Protein AF-A0A7C7DHM6-F1 (afdb_monomer)

Mean predicted aligned error: 10.22 Å

Solvent-accessible surface area (backbone atoms only — not comparable to full-atom values): 8250 Å² total; per-residue (Å²): 136,91,80,83,77,77,72,73,54,73,65,54,57,52,50,58,54,46,67,74,40,82,74,36,66,41,33,22,61,33,54,35,46,46,95,60,33,21,34,26,31,31,73,86,73,40,59,14,63,23,62,44,55,82,90,54,86,64,83,44,70,69,57,52,55,56,53,58,72,43,48,72,32,44,34,50,65,46,29,53,26,56,78,50,87,49,56,68,49,19,18,42,4,46,1,30,48,42,19,73,41,51,85,63,71,38,70,71,53,31,47,77,72,77,42,81,90,72,85,75,90,66,80,84,78,52,82,85,74,55,55,79,88,69,58,54,53,76,57,80,132

Structure (mmCIF, N/CA/C/O backbone):
data_AF-A0A7C7DHM6-F1
#
_entry.id   AF-A0A7C7DHM6-F1
#
loop_
_atom_site.group_PDB
_atom_site.id
_atom_site.type_symbol
_atom_site.label_atom_id
_atom_site.label_alt_id
_atom_site.label_comp_id
_atom_site.label_asym_id
_atom_site.label_entity_id
_atom_site.label_seq_id
_atom_site.pdbx_PDB_ins_code
_atom_site.Cartn_x
_atom_site.Cartn_y
_atom_site.Cartn_z
_atom_site.occupancy
_atom_site.B_iso_or_equiv
_atom_site.auth_seq_id
_atom_site.auth_comp_id
_atom_site.auth_asym_id
_atom_site.auth_atom_id
_atom_site.pdbx_PDB_model_num
ATOM 1 N N . MET A 1 1 ? -11.397 -39.722 -4.119 1.00 35.91 1 MET A N 1
ATOM 2 C CA . MET A 1 1 ? -10.031 -39.495 -3.600 1.00 35.91 1 MET A CA 1
ATOM 3 C C . MET A 1 1 ? -9.303 -38.550 -4.541 1.00 35.91 1 MET A C 1
ATOM 5 O O . MET A 1 1 ? -9.222 -38.858 -5.718 1.00 35.91 1 MET A O 1
ATOM 9 N N . GLY A 1 2 ? -8.795 -37.435 -4.007 1.00 40.41 2 GLY A N 1
ATOM 10 C CA . GLY A 1 2 ? -7.653 -36.706 -4.566 1.00 40.41 2 GLY A CA 1
ATOM 11 C C . GLY A 1 2 ? -7.931 -35.666 -5.652 1.00 40.41 2 GLY A C 1
ATOM 12 O O . GLY A 1 2 ? -7.873 -35.984 -6.832 1.00 40.41 2 GLY A O 1
ATOM 13 N N . LYS A 1 3 ? -8.100 -34.407 -5.234 1.00 36.34 3 LYS A N 1
ATOM 14 C CA . LYS A 1 3 ? -7.268 -33.262 -5.656 1.00 36.34 3 LYS A CA 1
ATOM 15 C C . LYS A 1 3 ? -7.565 -32.111 -4.694 1.00 36.34 3 LYS A C 1
ATOM 17 O O . LYS A 1 3 ? -8.655 -31.551 -4.707 1.00 36.34 3 LYS A O 1
ATOM 22 N N . GLY A 1 4 ? -6.630 -31.862 -3.778 1.00 38.88 4 GLY A N 1
ATOM 23 C CA . GLY A 1 4 ? -6.720 -30.768 -2.820 1.00 38.88 4 GLY A CA 1
ATOM 24 C C . GLY A 1 4 ? -6.819 -29.450 -3.574 1.00 38.88 4 GLY A C 1
ATOM 25 O O . GLY A 1 4 ? -5.886 -29.077 -4.280 1.00 38.88 4 GLY A O 1
ATOM 26 N N . CYS A 1 5 ? -7.966 -28.787 -3.445 1.00 38.31 5 CYS A N 1
ATOM 27 C CA . CYS A 1 5 ? -8.112 -27.386 -3.793 1.00 38.31 5 CYS A CA 1
ATOM 28 C C . CYS A 1 5 ? -7.142 -26.643 -2.872 1.00 38.31 5 CYS A C 1
ATOM 30 O O . CYS A 1 5 ? -7.336 -26.632 -1.653 1.00 38.31 5 CYS A O 1
ATOM 32 N N . ILE A 1 6 ? -6.031 -26.159 -3.421 1.00 43.19 6 ILE A N 1
ATOM 33 C CA . ILE A 1 6 ? -5.102 -25.316 -2.680 1.00 43.19 6 ILE A CA 1
ATOM 34 C C . ILE A 1 6 ? -5.920 -24.079 -2.318 1.00 43.19 6 ILE A C 1
ATOM 36 O O . ILE A 1 6 ? -6.277 -23.295 -3.191 1.00 43.19 6 ILE A O 1
ATOM 40 N N . LYS A 1 7 ? -6.319 -24.011 -1.042 1.00 43.72 7 LYS A N 1
ATOM 41 C CA . LYS A 1 7 ? -6.900 -22.841 -0.385 1.00 43.72 7 LYS A CA 1
ATOM 42 C C . LYS A 1 7 ? -6.214 -21.586 -0.922 1.00 43.72 7 LYS A C 1
ATOM 44 O O . LYS A 1 7 ? -4.982 -21.565 -0.956 1.00 43.72 7 LYS A O 1
ATOM 49 N N . GLY A 1 8 ? -7.025 -20.611 -1.337 1.00 54.53 8 GLY A N 1
ATOM 50 C CA . GLY A 1 8 ? -6.570 -19.307 -1.808 1.00 54.53 8 GLY A CA 1
ATOM 51 C C . GLY A 1 8 ? -5.485 -18.758 -0.894 1.00 54.53 8 GLY A C 1
ATOM 52 O O . GLY A 1 8 ? -5.507 -18.966 0.323 1.00 54.53 8 GLY A O 1
ATOM 53 N N . MET A 1 9 ? -4.475 -18.145 -1.496 1.00 72.19 9 MET A N 1
ATOM 54 C CA . MET A 1 9 ? -3.403 -17.528 -0.732 1.00 72.19 9 MET A CA 1
ATOM 55 C C . MET A 1 9 ? -4.024 -16.448 0.160 1.00 72.19 9 MET A C 1
ATOM 57 O O . MET A 1 9 ? -4.984 -15.802 -0.236 1.00 72.19 9 MET A O 1
ATOM 61 N N . ILE A 1 10 ? -3.479 -16.221 1.359 1.00 82.06 10 ILE A N 1
ATOM 62 C CA . ILE A 1 10 ? -3.990 -15.215 2.319 1.00 82.06 10 ILE A CA 1
ATOM 63 C C . ILE A 1 10 ? -4.232 -13.846 1.651 1.00 82.06 10 ILE A C 1
ATOM 65 O O . ILE A 1 10 ? -5.151 -13.125 2.019 1.00 82.06 10 ILE A O 1
ATOM 69 N N . LEU A 1 11 ? -3.437 -13.502 0.634 1.00 80.94 11 LEU A N 1
ATOM 70 C CA . LEU A 1 11 ? -3.601 -12.279 -0.150 1.00 80.94 11 LEU A CA 1
ATOM 71 C C . LEU A 1 11 ? -4.895 -12.242 -0.980 1.00 80.94 11 LEU A C 1
AT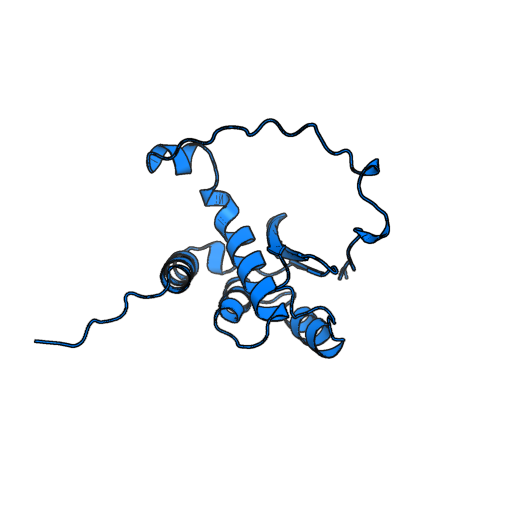OM 73 O O . LEU A 1 11 ? -5.476 -11.169 -1.097 1.00 80.94 11 LEU A O 1
ATOM 77 N N . ASP A 1 12 ? -5.368 -13.379 -1.498 1.00 85.69 12 ASP A N 1
ATOM 78 C CA . ASP A 1 12 ? -6.653 -13.483 -2.202 1.00 85.69 12 ASP A CA 1
ATOM 79 C C . ASP A 1 12 ? -7.803 -13.138 -1.248 1.00 85.69 12 ASP A C 1
ATOM 81 O O . ASP A 1 12 ? -8.660 -12.320 -1.570 1.00 85.69 12 ASP A O 1
ATOM 85 N N . GLU A 1 13 ? -7.785 -13.709 -0.038 1.00 84.94 13 GLU A N 1
ATOM 86 C CA . GLU A 1 13 ? -8.808 -13.465 0.988 1.00 84.94 13 GLU A CA 1
ATOM 87 C C . GLU A 1 13 ? -8.813 -11.999 1.445 1.00 84.94 13 GLU A C 1
ATOM 89 O O . GLU A 1 13 ? -9.873 -11.391 1.599 1.00 84.94 13 GLU A O 1
ATOM 94 N N . VAL A 1 14 ? -7.626 -11.410 1.620 1.00 85.88 14 VAL A N 1
ATOM 95 C CA . VAL A 1 14 ? -7.465 -9.999 1.994 1.00 85.88 14 VAL A CA 1
ATOM 96 C C . VAL A 1 14 ? -7.971 -9.074 0.886 1.00 85.88 14 VAL A C 1
ATOM 98 O O . VAL A 1 14 ? -8.731 -8.145 1.158 1.00 85.88 14 VAL A O 1
ATOM 101 N N . TYR A 1 15 ? -7.586 -9.331 -0.363 1.00 87.56 15 TYR A N 1
ATOM 102 C CA . TYR A 1 15 ? -8.028 -8.539 -1.508 1.00 87.56 15 TYR A CA 1
ATOM 103 C C . TYR A 1 15 ? -9.550 -8.616 -1.691 1.00 87.56 15 TYR A C 1
ATOM 105 O O . TYR A 1 15 ? -10.219 -7.596 -1.877 1.00 87.56 15 TYR A O 1
ATOM 113 N N . ASP A 1 16 ? -10.109 -9.820 -1.569 1.00 87.88 16 ASP A N 1
ATOM 114 C CA . ASP A 1 16 ? -11.544 -10.065 -1.666 1.00 87.88 16 ASP A CA 1
ATOM 115 C C . ASP A 1 16 ? -12.339 -9.403 -0.547 1.00 87.88 16 ASP A C 1
ATOM 117 O O . ASP A 1 16 ? -13.427 -8.881 -0.791 1.00 87.88 16 ASP A O 1
ATOM 121 N N . PHE A 1 17 ? -11.798 -9.371 0.668 1.00 86.38 17 PHE A N 1
ATOM 122 C CA . PHE A 1 17 ? -12.398 -8.617 1.755 1.00 86.38 17 PHE A CA 1
ATOM 123 C C . PHE A 1 17 ? -12.458 -7.125 1.403 1.00 86.38 17 PHE A C 1
ATOM 125 O O . PHE A 1 17 ? -13.546 -6.544 1.375 1.00 86.38 17 PHE A O 1
ATOM 132 N N . PHE A 1 18 ? -11.323 -6.518 1.042 1.00 87.56 18 PHE A N 1
ATOM 133 C CA . PHE A 1 18 ? -11.258 -5.080 0.783 1.00 87.56 18 PHE A CA 1
ATOM 134 C C . PHE A 1 18 ? -12.072 -4.632 -0.429 1.00 87.56 18 PHE A C 1
ATOM 136 O O . PHE A 1 18 ? -12.719 -3.591 -0.338 1.00 87.56 18 PHE A O 1
ATOM 143 N N . ARG A 1 19 ? -12.166 -5.420 -1.512 1.00 87.31 19 ARG A N 1
ATOM 144 C CA . ARG A 1 19 ? -12.977 -5.025 -2.687 1.00 87.31 19 ARG A CA 1
ATOM 145 C C . ARG A 1 19 ? -14.469 -4.880 -2.390 1.00 87.31 19 ARG A C 1
ATOM 147 O O . ARG A 1 19 ? -15.185 -4.266 -3.176 1.00 87.31 19 ARG A O 1
ATOM 154 N N . THR A 1 20 ? -14.957 -5.485 -1.306 1.00 86.56 20 THR A N 1
ATOM 155 C CA . THR A 1 20 ? -16.374 -5.404 -0.914 1.00 86.56 20 THR A CA 1
ATOM 156 C C . THR A 1 20 ? -16.686 -4.195 -0.035 1.00 86.56 20 THR A C 1
ATOM 158 O O . THR A 1 20 ? -17.859 -3.883 0.180 1.00 86.56 20 THR A O 1
ATOM 161 N N . LEU A 1 21 ? -15.660 -3.502 0.463 1.00 84.12 21 LEU A N 1
ATOM 162 C CA . LEU A 1 21 ? -15.808 -2.384 1.385 1.00 84.12 21 LEU A CA 1
ATOM 163 C C . LEU A 1 21 ? -16.034 -1.063 0.629 1.00 84.12 21 LEU A C 1
ATOM 165 O O . LEU A 1 21 ? -15.525 -0.896 -0.479 1.00 84.12 21 LEU A O 1
ATOM 169 N N . PRO A 1 22 ? -16.768 -0.089 1.203 1.00 78.50 22 PRO A N 1
ATOM 170 C CA . PRO A 1 22 ? -16.959 1.229 0.584 1.00 78.50 22 PRO A CA 1
ATOM 171 C C . PRO A 1 22 ? -15.638 1.941 0.254 1.00 78.50 22 PRO A C 1
ATOM 173 O O . PRO A 1 22 ? -15.518 2.572 -0.797 1.00 78.50 22 PRO A O 1
ATOM 176 N N . ASP A 1 23 ? -14.640 1.761 1.120 1.00 77.56 23 ASP A N 1
ATOM 177 C CA . ASP A 1 23 ? -13.284 2.312 1.023 1.00 77.56 23 ASP A CA 1
ATOM 178 C C . ASP A 1 23 ? -12.505 1.805 -0.195 1.00 77.56 23 ASP A C 1
ATOM 180 O O . ASP A 1 23 ? -11.528 2.428 -0.605 1.00 77.56 23 ASP A O 1
ATOM 184 N N . ALA A 1 24 ? -12.973 0.728 -0.836 1.00 76.31 24 ALA A N 1
ATOM 185 C CA . ALA A 1 24 ? -12.436 0.246 -2.102 1.00 76.31 24 ALA A CA 1
ATOM 186 C C . ALA A 1 24 ? -12.454 1.310 -3.203 1.00 76.31 24 ALA A C 1
ATOM 188 O O . ALA A 1 24 ? -11.818 1.116 -4.230 1.00 76.31 24 ALA A O 1
ATOM 189 N N . ARG A 1 25 ? -13.223 2.393 -3.035 1.00 84.44 25 ARG A N 1
ATOM 190 C CA . ARG A 1 25 ? -13.383 3.473 -4.016 1.00 84.44 25 ARG A CA 1
ATOM 191 C C . ARG A 1 25 ? -12.360 4.594 -3.900 1.00 84.44 25 ARG A C 1
ATOM 193 O O . ARG A 1 25 ? -12.298 5.387 -4.834 1.00 84.44 25 ARG A O 1
ATOM 200 N N . LEU A 1 26 ? -11.602 4.654 -2.806 1.00 93.25 26 LEU A N 1
ATOM 201 C CA . LEU A 1 26 ? -10.646 5.732 -2.584 1.00 93.25 26 LEU A CA 1
ATOM 202 C C . LEU A 1 26 ? -9.620 5.806 -3.704 1.00 93.25 26 LEU A C 1
ATOM 204 O O . LEU A 1 26 ? -9.160 4.776 -4.208 1.00 93.25 26 LEU A O 1
ATOM 208 N N . SER A 1 27 ? -9.262 7.030 -4.072 1.00 96.62 27 SER A N 1
ATOM 209 C CA . SER A 1 27 ? -8.188 7.269 -5.023 1.00 96.62 27 SER A CA 1
ATOM 210 C C . SER A 1 27 ? -6.820 7.301 -4.336 1.00 96.62 27 SER A C 1
ATOM 212 O O . SER A 1 27 ? -6.689 7.620 -3.150 1.00 96.62 27 SER A O 1
ATOM 214 N N . VAL A 1 28 ? -5.791 6.917 -5.088 1.00 97.19 28 VAL A N 1
ATOM 215 C CA . VAL A 1 28 ? -4.390 7.061 -4.694 1.00 97.19 28 VAL A CA 1
ATOM 216 C C . VAL A 1 28 ? -3.988 8.520 -4.879 1.00 97.19 28 VAL A C 1
ATOM 218 O O . VAL A 1 28 ? -3.976 9.011 -6.005 1.00 97.19 28 VAL A O 1
ATOM 221 N N . GLU A 1 29 ? -3.626 9.196 -3.797 1.00 96.88 29 GLU A N 1
ATOM 222 C CA . GLU A 1 29 ? -3.162 10.585 -3.819 1.00 96.88 29 GLU A CA 1
ATOM 223 C C . GLU A 1 29 ? -1.664 10.668 -4.131 1.00 96.88 29 GLU A C 1
ATOM 225 O O . GLU A 1 29 ? -1.247 11.450 -4.981 1.00 96.88 29 GLU A O 1
ATOM 230 N N . GLU A 1 30 ? -0.852 9.818 -3.498 1.00 96.88 30 GLU A N 1
ATOM 231 C CA . GLU A 1 30 ? 0.603 9.831 -3.666 1.00 96.88 30 GLU A CA 1
ATOM 232 C C . GLU A 1 30 ? 1.187 8.414 -3.608 1.00 96.88 30 GLU A C 1
ATOM 234 O O . GLU A 1 30 ? 0.702 7.545 -2.878 1.00 96.88 30 GLU A O 1
ATOM 239 N N . ILE A 1 31 ? 2.268 8.183 -4.359 1.00 95.88 31 ILE A N 1
ATOM 240 C CA . ILE A 1 31 ? 3.105 6.985 -4.245 1.00 95.88 31 ILE A CA 1
ATOM 241 C C . ILE A 1 31 ? 4.551 7.427 -4.025 1.00 95.88 31 ILE A C 1
ATOM 243 O O . ILE A 1 31 ? 5.136 8.105 -4.867 1.00 95.88 31 ILE A O 1
ATOM 247 N N . VAL A 1 32 ? 5.150 6.998 -2.917 1.00 92.12 32 VAL A N 1
ATOM 248 C CA . VAL A 1 32 ? 6.539 7.3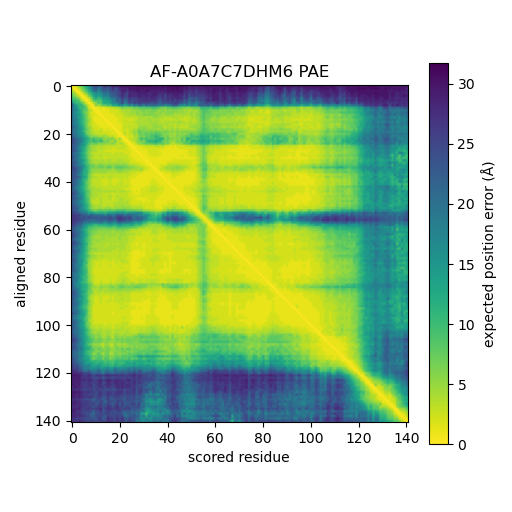14 -2.559 1.00 92.12 32 VAL A CA 1
ATOM 249 C C . VAL A 1 32 ? 7.388 6.066 -2.719 1.00 92.12 32 VAL A C 1
ATOM 251 O O . VAL A 1 32 ? 7.069 5.019 -2.162 1.00 92.12 32 VAL A O 1
ATOM 254 N N . VAL A 1 33 ? 8.503 6.166 -3.437 1.00 90.06 33 VAL A N 1
ATOM 255 C CA . VAL A 1 33 ? 9.437 5.047 -3.614 1.00 90.06 33 VAL A CA 1
ATOM 256 C C . VAL A 1 33 ? 10.822 5.465 -3.137 1.00 90.06 33 VAL A C 1
ATOM 258 O O . VAL A 1 33 ? 11.348 6.511 -3.519 1.00 90.06 33 VAL A O 1
ATOM 261 N N . ASN A 1 34 ? 11.438 4.635 -2.299 1.00 85.69 34 ASN A N 1
ATOM 262 C CA . ASN A 1 34 ? 12.855 4.740 -1.964 1.00 85.69 34 ASN A CA 1
ATOM 263 C C . ASN A 1 34 ? 13.550 3.386 -2.167 1.00 85.69 34 ASN A C 1
ATOM 265 O O . ASN A 1 34 ? 12.955 2.451 -2.693 1.00 85.69 34 ASN A O 1
ATOM 269 N N . ALA A 1 35 ? 14.822 3.263 -1.784 1.00 79.12 35 ALA A N 1
ATOM 270 C CA . ALA A 1 35 ? 15.569 2.022 -1.992 1.00 79.12 35 ALA A CA 1
ATOM 271 C C . ALA A 1 35 ? 15.002 0.821 -1.203 1.00 79.12 35 ALA A C 1
ATOM 273 O O . ALA A 1 35 ? 15.101 -0.316 -1.659 1.00 79.12 35 ALA A O 1
ATOM 274 N N . GLY A 1 36 ? 14.405 1.056 -0.032 1.00 83.56 36 GLY A N 1
ATOM 275 C CA . GLY A 1 36 ? 13.955 0.000 0.879 1.00 83.56 36 GLY A CA 1
ATOM 276 C C . GLY A 1 36 ? 12.447 -0.236 0.904 1.00 83.56 36 GLY A C 1
ATOM 277 O O . GLY A 1 36 ? 12.017 -1.326 1.280 1.00 83.56 36 GLY A O 1
ATOM 278 N N . PHE A 1 37 ? 11.648 0.754 0.516 1.00 89.69 37 PHE A N 1
ATOM 279 C CA . PHE A 1 37 ? 10.213 0.790 0.751 1.00 89.69 37 PHE A CA 1
ATOM 280 C C . PHE A 1 37 ? 9.454 1.489 -0.376 1.00 89.69 37 PHE A C 1
ATOM 282 O O . PHE A 1 37 ? 9.981 2.355 -1.080 1.00 89.69 37 PHE A O 1
ATOM 289 N N . THR A 1 38 ? 8.181 1.123 -0.475 1.00 92.81 38 THR A N 1
ATOM 290 C CA . THR A 1 38 ? 7.155 1.810 -1.251 1.00 92.81 38 THR A CA 1
ATOM 291 C C . THR A 1 38 ? 6.041 2.227 -0.297 1.00 92.81 38 THR A C 1
ATOM 293 O O . THR A 1 38 ? 5.582 1.417 0.509 1.00 92.81 38 THR A O 1
ATOM 296 N N . GLY A 1 39 ? 5.634 3.489 -0.366 1.00 95.75 39 GLY A N 1
ATOM 297 C CA . GLY A 1 39 ? 4.520 4.066 0.372 1.00 95.75 39 GLY A CA 1
ATOM 298 C C . GLY A 1 39 ? 3.389 4.471 -0.568 1.00 95.75 39 GLY A C 1
ATOM 299 O O . GLY A 1 39 ? 3.643 4.859 -1.705 1.00 95.75 39 GLY A O 1
ATOM 300 N N . VAL A 1 40 ? 2.153 4.386 -0.088 1.00 97.38 40 VAL A N 1
ATOM 301 C CA . VAL A 1 40 ? 0.941 4.835 -0.783 1.00 97.38 40 VAL A CA 1
ATOM 302 C C . VAL A 1 40 ? 0.135 5.701 0.175 1.00 97.38 40 VAL A C 1
ATOM 304 O O . VAL A 1 40 ? -0.107 5.280 1.306 1.00 97.38 40 VAL A O 1
ATOM 307 N N . LEU A 1 41 ? -0.279 6.878 -0.282 1.00 97.06 41 LEU A N 1
ATOM 308 C CA . LEU A 1 41 ? -1.218 7.775 0.387 1.00 97.06 41 LEU A CA 1
ATOM 309 C C . LEU A 1 41 ? -2.544 7.754 -0.376 1.00 97.06 41 LEU A C 1
ATOM 311 O O . LEU A 1 41 ? -2.552 7.813 -1.606 1.00 97.06 41 LEU A O 1
ATOM 315 N N . LEU A 1 42 ? -3.651 7.647 0.346 1.00 96.56 42 LEU A N 1
ATOM 316 C CA . LEU A 1 42 ? -5.004 7.754 -0.193 1.00 96.56 42 LEU A CA 1
ATOM 317 C C . LEU A 1 42 ? -5.547 9.164 0.035 1.00 96.56 42 LEU A C 1
ATOM 319 O O . LEU A 1 42 ? -5.149 9.819 0.993 1.00 96.56 42 LEU A O 1
ATOM 323 N N . GLU A 1 43 ? -6.520 9.571 -0.780 1.00 95.81 43 GLU A N 1
ATOM 324 C CA . GLU A 1 43 ? -7.140 10.911 -0.740 1.00 95.81 43 GLU A CA 1
ATOM 325 C C . GLU A 1 43 ? -7.773 11.315 0.606 1.00 95.81 43 GLU A C 1
ATOM 327 O O . GLU A 1 43 ? -8.079 12.484 0.830 1.00 95.81 43 GLU A O 1
ATOM 332 N N . ASP A 1 44 ? -8.011 10.358 1.508 1.00 94.06 44 ASP A N 1
ATOM 333 C CA . ASP A 1 44 ? -8.538 10.608 2.853 1.00 94.06 44 ASP A CA 1
ATOM 334 C C . ASP A 1 44 ? -7.444 10.701 3.932 1.00 94.06 44 ASP A C 1
ATOM 336 O O . ASP A 1 44 ? -7.742 10.753 5.128 1.00 94.06 44 ASP A O 1
ATOM 340 N N . GLY A 1 45 ? -6.173 10.726 3.521 1.00 93.56 45 GLY A N 1
ATOM 341 C CA . GLY A 1 45 ? -5.008 10.839 4.392 1.00 93.56 45 GLY A CA 1
ATOM 342 C C . GLY A 1 45 ? -4.507 9.512 4.967 1.00 93.56 45 GLY A C 1
ATOM 343 O O . GLY A 1 45 ? -3.522 9.505 5.713 1.00 93.56 45 GLY A O 1
ATOM 344 N N . ARG A 1 46 ? -5.135 8.373 4.645 1.00 93.81 46 ARG A N 1
ATOM 345 C CA . ARG A 1 46 ? -4.613 7.058 5.044 1.00 93.81 46 ARG A CA 1
ATOM 346 C C . ARG A 1 46 ? -3.362 6.706 4.258 1.00 93.81 46 ARG A C 1
ATOM 348 O O . ARG A 1 46 ? -3.328 6.822 3.038 1.00 93.81 46 ARG A O 1
ATOM 355 N N . ALA A 1 47 ? -2.360 6.184 4.958 1.00 95.06 47 ALA A N 1
ATOM 356 C CA . ALA A 1 47 ? -1.080 5.820 4.366 1.00 95.06 47 ALA A CA 1
ATOM 357 C C . ALA A 1 47 ? -0.703 4.363 4.647 1.00 95.06 47 ALA A C 1
ATOM 359 O O . ALA A 1 47 ? -0.930 3.824 5.730 1.00 95.06 47 ALA A O 1
ATOM 360 N N . GLY A 1 48 ? -0.072 3.713 3.685 1.00 95.38 48 GLY A N 1
ATOM 361 C CA . GLY A 1 48 ? 0.436 2.358 3.833 1.00 95.38 48 GLY A CA 1
ATOM 362 C C . GLY A 1 48 ? 1.845 2.254 3.293 1.00 95.38 48 GLY A C 1
ATOM 363 O O . GLY A 1 48 ? 2.233 2.993 2.395 1.00 95.38 48 GLY A O 1
ATOM 364 N N . VAL A 1 49 ? 2.628 1.344 3.865 1.00 95.19 49 VAL A N 1
ATOM 365 C CA . VAL A 1 49 ? 4.023 1.123 3.477 1.00 95.19 49 VAL A CA 1
ATOM 366 C C . VAL A 1 49 ? 4.257 -0.370 3.301 1.00 95.19 49 VAL A C 1
ATOM 368 O O . VAL A 1 49 ? 3.717 -1.190 4.046 1.00 95.19 49 VAL A O 1
ATOM 371 N N . ALA A 1 50 ? 5.083 -0.721 2.325 1.00 93.69 50 ALA A N 1
ATOM 372 C CA . ALA A 1 50 ? 5.592 -2.063 2.110 1.00 93.69 50 ALA A CA 1
ATOM 373 C C . ALA A 1 50 ? 7.101 -2.016 1.867 1.00 93.69 50 ALA A C 1
ATOM 375 O O . ALA A 1 50 ? 7.621 -1.062 1.290 1.00 93.69 50 ALA A O 1
ATOM 376 N N . MET A 1 51 ? 7.815 -3.062 2.284 1.00 90.94 51 MET A N 1
ATOM 377 C CA . MET A 1 51 ? 9.209 -3.232 1.876 1.00 90.94 51 MET A CA 1
ATOM 378 C C . MET A 1 51 ? 9.290 -3.538 0.381 1.00 90.94 51 MET A C 1
ATOM 380 O O . MET A 1 51 ? 8.498 -4.318 -0.157 1.00 90.94 51 MET A O 1
ATOM 384 N N . ASN A 1 52 ? 10.311 -2.993 -0.269 1.00 87.88 52 ASN A N 1
ATOM 385 C CA . ASN A 1 52 ? 10.658 -3.381 -1.625 1.00 87.88 52 ASN A CA 1
ATOM 386 C C . ASN A 1 52 ? 11.220 -4.803 -1.620 1.00 87.88 52 ASN A C 1
ATOM 388 O O . ASN A 1 52 ? 12.042 -5.178 -0.776 1.00 87.88 52 ASN A O 1
ATOM 392 N N . ILE A 1 53 ? 10.797 -5.617 -2.583 1.00 81.44 53 ILE A N 1
ATOM 393 C CA . ILE A 1 53 ? 11.321 -6.975 -2.735 1.00 81.44 53 ILE A CA 1
ATOM 394 C C . ILE A 1 53 ? 12.807 -6.868 -3.122 1.00 81.44 53 ILE A C 1
ATOM 396 O O . ILE A 1 53 ? 13.115 -6.416 -4.217 1.00 81.44 53 ILE A O 1
ATOM 400 N N . ARG A 1 54 ? 13.727 -7.304 -2.241 1.00 61.94 54 ARG A N 1
ATOM 401 C CA . ARG A 1 54 ? 15.208 -7.113 -2.284 1.00 61.94 54 ARG A CA 1
ATOM 402 C C . ARG A 1 54 ? 15.932 -7.433 -3.600 1.00 61.94 54 ARG A C 1
ATOM 404 O O . ARG A 1 54 ? 17.087 -7.079 -3.776 1.00 61.94 54 ARG A O 1
ATOM 411 N N . SER A 1 55 ? 15.298 -8.137 -4.525 1.00 53.56 55 SER A N 1
ATOM 412 C CA . SER A 1 55 ? 15.812 -8.369 -5.878 1.00 53.56 55 SER A CA 1
ATOM 413 C C . SER A 1 55 ? 15.406 -7.271 -6.878 1.00 53.56 55 SER A C 1
ATOM 415 O O . SER A 1 55 ? 15.646 -7.417 -8.072 1.00 53.56 55 SER A O 1
ATOM 417 N N . ALA A 1 56 ? 14.768 -6.199 -6.406 1.00 52.28 56 ALA A N 1
ATOM 418 C CA . ALA A 1 56 ? 14.408 -4.984 -7.133 1.00 52.28 56 ALA A CA 1
ATOM 419 C C . ALA A 1 56 ? 15.409 -3.844 -6.856 1.00 52.28 56 ALA A C 1
ATOM 421 O O . ALA A 1 56 ? 15.032 -2.678 -6.839 1.00 52.28 56 ALA A O 1
ATOM 422 N N . ASN A 1 57 ? 16.694 -4.172 -6.652 1.00 51.66 57 ASN A N 1
ATOM 423 C CA . ASN A 1 57 ? 17.785 -3.221 -6.354 1.00 51.66 57 ASN A CA 1
ATOM 424 C C . ASN A 1 57 ? 18.032 -2.165 -7.447 1.00 51.66 57 ASN A C 1
ATOM 426 O O . ASN A 1 57 ? 18.974 -1.382 -7.361 1.00 51.66 57 ASN A O 1
ATOM 430 N N . THR A 1 58 ? 17.212 -2.133 -8.489 1.00 66.38 58 THR A N 1
ATOM 431 C CA . THR A 1 58 ? 17.212 -1.061 -9.472 1.00 66.38 58 THR A CA 1
ATOM 432 C C . THR A 1 58 ? 15.763 -0.733 -9.778 1.00 66.38 58 THR A C 1
ATOM 434 O O . THR A 1 58 ? 15.129 -1.353 -10.630 1.00 66.38 58 THR A O 1
ATOM 437 N N . VAL A 1 59 ? 15.222 0.224 -9.026 1.00 73.94 59 VAL A N 1
ATOM 438 C CA . VAL A 1 59 ? 14.008 0.933 -9.427 1.00 73.94 59 VAL A CA 1
ATOM 439 C C . VAL A 1 59 ? 14.293 1.511 -10.813 1.00 73.94 59 VAL A C 1
ATOM 441 O O . VAL A 1 59 ? 15.235 2.281 -10.986 1.00 73.94 59 VAL A O 1
ATOM 444 N N . THR A 1 60 ? 13.551 1.054 -11.818 1.00 81.31 60 THR A N 1
ATOM 445 C CA . THR A 1 60 ? 13.718 1.529 -13.194 1.00 81.31 60 THR A CA 1
ATOM 446 C C . THR A 1 60 ? 12.812 2.727 -13.428 1.00 81.31 60 THR A C 1
ATOM 448 O O . THR A 1 60 ? 11.714 2.782 -12.872 1.00 81.31 60 THR A O 1
ATOM 451 N N . GLU A 1 61 ? 13.224 3.651 -14.297 1.00 84.88 61 GLU A N 1
ATOM 452 C CA . GLU A 1 61 ? 12.367 4.786 -14.664 1.00 84.88 61 GLU A CA 1
ATOM 453 C C . GLU A 1 61 ? 11.040 4.307 -15.271 1.00 84.88 61 GLU A C 1
ATOM 455 O O . GLU A 1 61 ? 9.989 4.853 -14.973 1.00 84.88 61 GLU A O 1
ATOM 460 N N . ALA A 1 62 ? 11.057 3.214 -16.042 1.00 85.25 62 ALA A N 1
ATOM 461 C CA . ALA A 1 62 ? 9.840 2.607 -16.579 1.00 85.25 62 ALA A CA 1
ATOM 462 C C . ALA A 1 62 ? 8.889 2.101 -15.476 1.00 85.25 62 ALA A C 1
ATOM 464 O O . ALA A 1 62 ? 7.673 2.241 -15.598 1.00 85.25 62 ALA A O 1
ATOM 465 N N . GLY A 1 63 ? 9.434 1.536 -14.393 1.00 86.06 63 GLY A N 1
ATOM 466 C CA . GLY A 1 63 ? 8.653 1.136 -13.222 1.00 86.06 63 GLY A CA 1
ATOM 467 C C . GLY A 1 63 ? 8.045 2.341 -12.501 1.00 86.06 63 GLY A C 1
ATOM 468 O O . GLY A 1 63 ? 6.863 2.318 -12.164 1.00 86.06 63 GLY A O 1
ATOM 469 N N . LEU A 1 64 ? 8.819 3.419 -12.335 1.00 88.56 64 LEU A N 1
ATOM 470 C CA . LEU A 1 64 ? 8.329 4.673 -11.754 1.00 88.56 64 LEU A CA 1
ATOM 471 C C . LEU A 1 64 ? 7.237 5.317 -12.612 1.00 88.56 64 LEU A C 1
ATOM 473 O O . LEU A 1 64 ? 6.198 5.691 -12.081 1.00 88.56 64 LEU A O 1
ATOM 477 N N . GLU A 1 65 ? 7.415 5.382 -13.930 1.00 90.50 65 GLU A N 1
ATOM 478 C CA . GLU A 1 65 ? 6.399 5.861 -14.875 1.00 90.50 65 GLU A CA 1
ATOM 479 C C . GLU A 1 65 ? 5.125 5.009 -14.845 1.00 90.50 65 GLU A C 1
ATOM 481 O O . GLU A 1 65 ? 4.007 5.519 -14.935 1.00 90.50 65 GLU A O 1
ATOM 486 N N . SER A 1 66 ? 5.267 3.691 -14.681 1.00 89.19 66 SER A N 1
ATOM 487 C CA . SER A 1 66 ? 4.117 2.808 -14.501 1.00 89.19 66 SER A CA 1
ATOM 488 C C . SER A 1 66 ? 3.328 3.164 -13.240 1.00 89.19 66 SER A C 1
ATOM 490 O O . SER A 1 66 ? 2.109 3.312 -13.313 1.00 89.19 66 SER A O 1
ATOM 492 N N . LEU A 1 67 ? 4.017 3.378 -12.113 1.00 92.75 67 LEU A N 1
ATOM 493 C CA . LEU A 1 67 ? 3.392 3.787 -10.854 1.00 92.75 67 LEU A CA 1
ATOM 494 C C . LEU A 1 67 ? 2.803 5.199 -10.914 1.00 92.75 67 LEU A C 1
ATOM 496 O O . LEU A 1 67 ? 1.703 5.409 -10.414 1.00 92.75 67 LEU A O 1
ATOM 500 N N . ARG A 1 68 ? 3.471 6.154 -11.572 1.00 92.94 68 ARG A N 1
ATOM 501 C CA . ARG A 1 68 ? 2.965 7.527 -11.761 1.00 92.94 68 ARG A CA 1
ATOM 502 C C . ARG A 1 68 ? 1.576 7.532 -12.395 1.00 92.94 68 ARG A C 1
ATOM 504 O O . ARG A 1 68 ? 0.706 8.270 -11.953 1.00 92.94 68 ARG A O 1
ATOM 511 N N . ARG A 1 69 ? 1.332 6.651 -13.368 1.00 93.69 69 ARG A N 1
ATOM 512 C CA . ARG A 1 69 ? 0.019 6.503 -14.021 1.00 93.69 69 ARG A CA 1
ATOM 513 C C . ARG A 1 69 ? -1.074 5.918 -13.119 1.00 93.69 69 ARG A C 1
ATOM 515 O O . ARG A 1 69 ? -2.220 5.867 -13.544 1.00 93.69 69 ARG A O 1
ATOM 522 N N . ARG A 1 70 ? -0.741 5.443 -11.917 1.00 94.25 70 ARG A N 1
ATOM 523 C CA . ARG A 1 70 ? -1.700 4.933 -10.923 1.00 94.25 70 ARG A CA 1
ATOM 524 C C . ARG A 1 70 ? -2.125 6.001 -9.915 1.00 94.25 70 ARG A C 1
ATOM 526 O O . ARG A 1 70 ? -3.086 5.781 -9.187 1.00 94.25 70 ARG A O 1
ATOM 533 N N . VAL A 1 71 ? -1.451 7.149 -9.872 1.00 95.44 71 VAL A N 1
ATOM 534 C CA . VAL A 1 71 ? -1.899 8.289 -9.062 1.00 95.44 71 VAL A CA 1
ATOM 535 C C . VAL A 1 71 ? -3.217 8.824 -9.634 1.00 95.44 71 VAL A C 1
ATOM 537 O O . VAL A 1 71 ? -3.388 8.903 -10.849 1.00 95.44 71 VAL A O 1
ATOM 540 N N . GLY A 1 72 ? -4.174 9.126 -8.760 1.00 94.56 72 GLY A N 1
A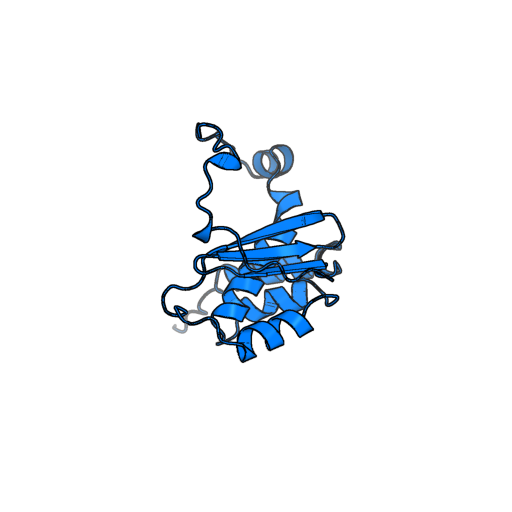TOM 541 C CA . GLY A 1 72 ? -5.552 9.490 -9.096 1.00 94.56 72 GLY A CA 1
ATOM 542 C C . GLY A 1 72 ? -6.457 8.306 -9.457 1.00 94.56 72 GLY A C 1
ATOM 543 O O . GLY A 1 72 ? -7.663 8.490 -9.617 1.00 94.56 72 GLY A O 1
ATOM 544 N N . HIS A 1 73 ? -5.911 7.090 -9.570 1.00 94.75 73 HIS A N 1
ATOM 545 C CA . HIS A 1 73 ? -6.697 5.880 -9.803 1.00 94.75 73 HIS A CA 1
ATOM 546 C C . HIS A 1 73 ? -7.158 5.240 -8.500 1.00 94.75 73 HIS A C 1
ATOM 548 O O . HIS A 1 73 ? -6.690 5.552 -7.407 1.00 94.75 73 HIS A O 1
ATOM 554 N N . ASN A 1 74 ? -8.094 4.312 -8.641 1.00 94.94 74 ASN A N 1
ATOM 555 C CA . ASN A 1 74 ? -8.658 3.558 -7.544 1.00 94.94 74 ASN A CA 1
ATOM 556 C C . ASN A 1 74 ? -7.585 2.737 -6.794 1.00 94.94 74 ASN A C 1
ATOM 558 O O . ASN A 1 74 ? -6.804 2.000 -7.399 1.00 94.94 74 ASN A O 1
ATOM 562 N N . ALA A 1 75 ? -7.580 2.817 -5.464 1.00 94.62 75 ALA A N 1
ATOM 563 C CA . ALA A 1 75 ? -6.628 2.113 -4.611 1.00 94.62 75 ALA A CA 1
ATOM 564 C C . ALA A 1 75 ? -6.704 0.586 -4.768 1.00 94.62 75 ALA A C 1
ATOM 566 O O . ALA A 1 75 ? -5.673 -0.079 -4.778 1.00 94.62 75 ALA A O 1
ATOM 567 N N . MET A 1 76 ? -7.894 0.012 -4.974 1.00 95.19 76 MET A N 1
ATOM 568 C CA . MET A 1 76 ? -8.038 -1.429 -5.204 1.00 95.19 76 MET A CA 1
ATOM 569 C C . MET A 1 76 ? -7.512 -1.888 -6.570 1.00 95.19 76 MET A C 1
ATOM 571 O O . MET A 1 76 ? -7.104 -3.046 -6.701 1.00 95.19 76 MET A O 1
ATOM 575 N N . GLU A 1 77 ? -7.473 -1.007 -7.576 1.00 94.00 77 GLU A N 1
ATOM 576 C CA . GLU A 1 77 ? -6.781 -1.297 -8.840 1.00 94.00 77 GLU A CA 1
ATOM 577 C C . GLU A 1 77 ? -5.273 -1.423 -8.605 1.00 94.00 77 GLU A C 1
ATOM 579 O O . GLU A 1 77 ? -4.668 -2.395 -9.056 1.00 94.00 77 GLU A O 1
ATOM 584 N N . LEU A 1 78 ? -4.678 -0.499 -7.839 1.00 95.06 78 LEU A N 1
ATOM 585 C CA . LEU A 1 78 ? -3.269 -0.584 -7.444 1.00 95.06 78 LEU A CA 1
ATOM 586 C C . LEU A 1 78 ? -3.002 -1.808 -6.558 1.00 95.06 78 LEU A C 1
ATOM 588 O O . 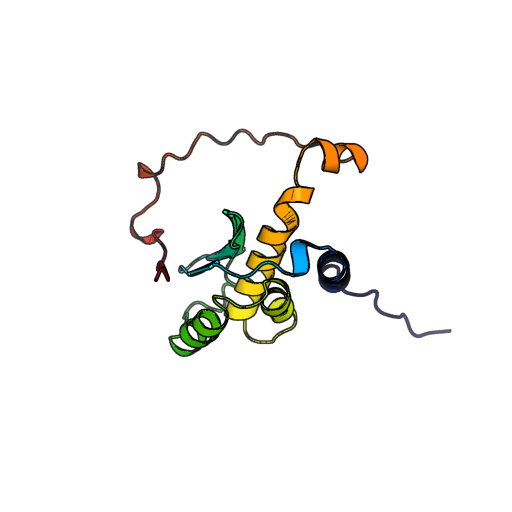LEU A 1 78 ? -2.016 -2.512 -6.759 1.00 95.06 78 LEU A O 1
ATOM 592 N N . ALA A 1 79 ? -3.895 -2.112 -5.615 1.00 94.62 79 ALA A N 1
ATOM 593 C CA . ALA A 1 79 ? -3.805 -3.307 -4.782 1.00 94.62 79 ALA A CA 1
ATOM 594 C C . ALA A 1 79 ? -3.794 -4.604 -5.607 1.00 94.62 79 ALA A C 1
ATOM 596 O O . ALA A 1 79 ? -3.209 -5.589 -5.171 1.00 94.62 79 ALA A O 1
ATOM 597 N N . GLY A 1 80 ? -4.392 -4.621 -6.805 1.00 93.25 80 GLY A N 1
ATOM 598 C CA . GLY A 1 80 ? -4.400 -5.797 -7.682 1.00 93.25 80 GLY A CA 1
ATOM 599 C C . GLY A 1 80 ? -3.009 -6.183 -8.196 1.00 93.25 80 GLY A C 1
ATOM 600 O O . GLY A 1 80 ? -2.774 -7.340 -8.545 1.00 93.25 80 GLY A O 1
ATOM 601 N N . GLU A 1 81 ? -2.054 -5.251 -8.172 1.00 92.88 81 GLU A N 1
ATOM 602 C CA . GLU A 1 81 ? -0.670 -5.485 -8.592 1.00 92.88 81 GLU A CA 1
ATOM 603 C C . GLU A 1 81 ? 0.067 -6.497 -7.697 1.00 92.88 81 GLU A C 1
ATOM 605 O O . GLU A 1 81 ? 1.098 -7.034 -8.103 1.00 92.88 81 GLU A O 1
ATOM 610 N N . VAL A 1 82 ? -0.466 -6.838 -6.512 1.00 90.69 82 VAL A N 1
ATOM 611 C CA . VAL A 1 82 ? 0.095 -7.911 -5.666 1.00 90.69 82 VAL A CA 1
ATOM 612 C C . VAL A 1 82 ? 0.107 -9.274 -6.361 1.00 90.69 82 VAL A C 1
ATOM 614 O O . VAL A 1 82 ? 0.937 -10.117 -6.024 1.00 90.69 82 VAL A O 1
ATOM 617 N N . PHE A 1 83 ? -0.780 -9.477 -7.339 1.00 89.38 83 PHE A N 1
ATOM 618 C CA . PHE A 1 83 ? -0.871 -10.698 -8.143 1.00 89.38 83 PHE A CA 1
ATOM 619 C C . PHE A 1 83 ? -0.066 -10.618 -9.448 1.00 89.38 83 PHE A C 1
ATOM 621 O O . PHE A 1 83 ? 0.006 -11.592 -10.200 1.00 89.38 83 PHE A O 1
ATOM 628 N N . GLY A 1 84 ? 0.523 -9.456 -9.737 1.00 85.50 84 GLY A N 1
ATOM 629 C CA . GLY A 1 84 ? 1.347 -9.219 -10.911 1.00 85.50 84 GLY A CA 1
ATOM 630 C C . GLY A 1 84 ? 2.766 -9.775 -10.776 1.00 85.50 84 GLY A C 1
ATOM 631 O O . GLY A 1 84 ? 3.219 -10.202 -9.715 1.00 85.50 84 GLY A O 1
ATOM 632 N N . SER A 1 85 ? 3.505 -9.750 -11.887 1.00 82.00 85 SER A N 1
ATOM 633 C CA . SER A 1 85 ? 4.917 -10.155 -11.928 1.00 82.00 85 SER A CA 1
ATOM 634 C C . SER A 1 85 ? 5.898 -9.005 -11.678 1.00 82.00 85 SER A C 1
ATOM 636 O O . SER A 1 85 ? 7.080 -9.256 -11.433 1.00 82.00 85 SER A O 1
ATOM 638 N N . ASP A 1 86 ? 5.444 -7.750 -11.776 1.00 88.00 86 ASP A N 1
ATOM 639 C CA . ASP A 1 86 ? 6.272 -6.579 -11.485 1.00 88.00 86 ASP A CA 1
ATOM 640 C C . ASP A 1 86 ? 6.434 -6.431 -9.969 1.00 88.00 86 ASP A C 1
ATOM 642 O O . ASP A 1 86 ? 5.472 -6.271 -9.224 1.00 88.00 86 ASP A O 1
ATOM 646 N N . ARG A 1 87 ? 7.682 -6.495 -9.504 1.00 88.12 87 ARG A N 1
ATOM 647 C CA . ARG A 1 87 ? 8.012 -6.473 -8.076 1.00 88.12 87 ARG A CA 1
ATOM 648 C C . ARG A 1 87 ? 7.778 -5.116 -7.427 1.00 88.12 87 ARG A C 1
ATOM 650 O O . ARG A 1 87 ? 7.422 -5.081 -6.255 1.00 88.12 87 ARG A O 1
ATOM 657 N N . LEU A 1 88 ? 8.018 -4.028 -8.155 1.00 89.06 88 LEU A N 1
ATOM 658 C CA . LEU A 1 88 ? 7.812 -2.684 -7.630 1.00 89.06 88 LEU A CA 1
ATOM 659 C C . LEU A 1 88 ? 6.312 -2.380 -7.567 1.00 89.06 88 LEU A C 1
ATOM 661 O O . LEU A 1 88 ? 5.834 -1.878 -6.552 1.00 89.06 88 LEU A O 1
ATOM 665 N N . ALA A 1 89 ? 5.562 -2.779 -8.599 1.00 91.38 89 ALA A N 1
ATOM 666 C CA . ALA A 1 89 ? 4.103 -2.705 -8.584 1.00 91.38 89 ALA A CA 1
ATOM 667 C C . ALA A 1 89 ? 3.498 -3.590 -7.482 1.00 91.38 89 ALA A C 1
ATOM 669 O O . ALA A 1 89 ? 2.612 -3.145 -6.763 1.00 91.38 89 ALA A O 1
ATOM 670 N N . CYS A 1 90 ? 4.035 -4.794 -7.268 1.00 91.81 90 CYS A N 1
ATOM 671 C CA . CYS A 1 90 ? 3.641 -5.668 -6.163 1.00 91.81 90 CYS A CA 1
ATOM 672 C C . CYS A 1 90 ? 3.846 -4.984 -4.800 1.00 91.81 90 CYS A C 1
ATOM 674 O O . CYS A 1 90 ? 2.924 -4.953 -3.986 1.00 91.81 90 CYS A O 1
ATOM 676 N N . SER A 1 91 ? 5.011 -4.366 -4.561 1.00 92.81 91 SER A N 1
ATOM 677 C CA . SER A 1 91 ? 5.253 -3.576 -3.344 1.00 92.81 91 SER A CA 1
ATOM 678 C C . SER A 1 91 ? 4.265 -2.410 -3.204 1.00 92.81 91 SER A C 1
ATOM 680 O O . SER A 1 91 ? 3.746 -2.196 -2.110 1.00 92.81 91 SER A O 1
ATOM 682 N N . ALA A 1 92 ? 3.938 -1.703 -4.289 1.00 94.50 92 ALA A N 1
ATOM 683 C CA . ALA A 1 92 ? 2.914 -0.656 -4.276 1.00 94.50 92 ALA A CA 1
ATOM 684 C C . ALA A 1 92 ? 1.510 -1.206 -3.967 1.00 94.50 92 ALA A C 1
ATOM 686 O O . ALA A 1 92 ? 0.774 -0.605 -3.187 1.00 94.50 92 ALA A O 1
ATOM 687 N N . GLY A 1 93 ? 1.158 -2.377 -4.499 1.00 94.81 93 GLY A N 1
ATOM 688 C CA . GLY A 1 93 ? -0.105 -3.047 -4.204 1.00 94.81 93 GLY A CA 1
ATOM 689 C C . GLY A 1 93 ? -0.221 -3.457 -2.735 1.00 94.81 93 GLY A C 1
ATOM 690 O O . GLY A 1 93 ? -1.247 -3.209 -2.104 1.00 94.81 93 GLY A O 1
ATOM 691 N N . VAL A 1 94 ? 0.854 -3.991 -2.144 1.00 94.81 94 VAL A N 1
ATOM 692 C CA . VAL A 1 94 ? 0.893 -4.293 -0.702 1.00 94.81 94 VAL A CA 1
ATOM 693 C C . VAL A 1 94 ? 0.784 -3.010 0.123 1.00 94.81 94 VAL A C 1
ATOM 695 O O . VAL A 1 94 ? 0.036 -2.978 1.096 1.00 94.81 94 VAL A O 1
ATOM 698 N N . ALA A 1 95 ? 1.483 -1.940 -0.264 1.00 95.88 95 ALA A N 1
ATOM 699 C CA . ALA A 1 95 ? 1.380 -0.648 0.412 1.00 95.88 95 ALA A CA 1
ATOM 700 C C . ALA A 1 95 ? -0.048 -0.079 0.335 1.00 95.88 95 ALA A C 1
ATOM 702 O O . ALA A 1 95 ? -0.549 0.446 1.327 1.00 95.88 95 ALA A O 1
ATOM 703 N N . SER A 1 96 ? -0.740 -0.255 -0.792 1.00 96.19 96 SER A N 1
ATOM 704 C CA . SER A 1 96 ? -2.142 0.138 -0.946 1.00 96.19 96 SER A CA 1
ATOM 705 C C . SER A 1 96 ? -3.080 -0.664 -0.034 1.00 96.19 96 SER A C 1
ATOM 707 O O . SER A 1 96 ? -3.879 -0.073 0.693 1.00 96.19 96 SER A O 1
ATOM 709 N N . LEU A 1 97 ? -2.925 -1.994 0.036 1.00 94.62 97 LEU A N 1
ATOM 710 C CA . LEU A 1 97 ? -3.670 -2.832 0.990 1.00 94.62 97 LEU A CA 1
ATOM 711 C C . LEU A 1 97 ? -3.408 -2.415 2.444 1.00 94.62 97 LEU A C 1
ATOM 713 O O . LEU A 1 97 ? -4.340 -2.338 3.243 1.00 94.62 97 LEU A O 1
ATOM 717 N N . SER A 1 98 ? -2.158 -2.090 2.784 1.00 94.12 98 SER A N 1
ATOM 718 C CA . SER A 1 98 ? -1.802 -1.558 4.103 1.00 94.12 98 SER A CA 1
ATOM 719 C C . SER A 1 98 ? -2.535 -0.248 4.409 1.00 94.12 98 SER A C 1
ATOM 721 O O . SER A 1 98 ? -3.055 -0.097 5.515 1.00 94.12 98 SER A O 1
ATOM 723 N N . ALA A 1 99 ? -2.638 0.673 3.446 1.00 94.94 99 ALA A N 1
ATOM 724 C CA . ALA A 1 99 ? -3.375 1.926 3.619 1.00 94.94 99 ALA A CA 1
ATOM 725 C C . ALA A 1 99 ? -4.875 1.671 3.848 1.00 94.94 99 ALA A C 1
ATOM 727 O O . ALA A 1 99 ? -5.459 2.168 4.813 1.00 94.94 99 ALA A O 1
ATOM 728 N N . LEU A 1 100 ? -5.482 0.819 3.018 1.00 93.75 100 LEU A N 1
ATOM 729 C CA . LEU A 1 100 ? -6.894 0.438 3.123 1.00 93.75 100 LEU A CA 1
ATOM 730 C C . LEU A 1 100 ? -7.213 -0.280 4.440 1.00 93.75 100 LEU A C 1
ATOM 732 O O . LEU A 1 100 ? -8.317 -0.143 4.963 1.00 93.75 100 LEU A O 1
ATOM 736 N N . SER A 1 101 ? -6.239 -0.987 5.015 1.00 91.44 101 SER A N 1
ATOM 737 C CA . SER A 1 101 ? -6.401 -1.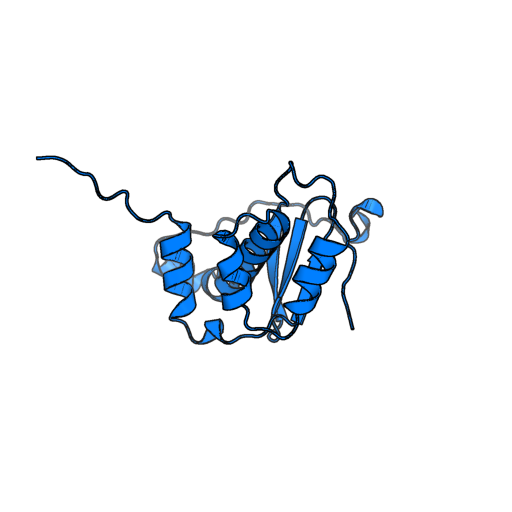693 6.285 1.00 91.44 101 SER A CA 1
ATOM 738 C C . SER A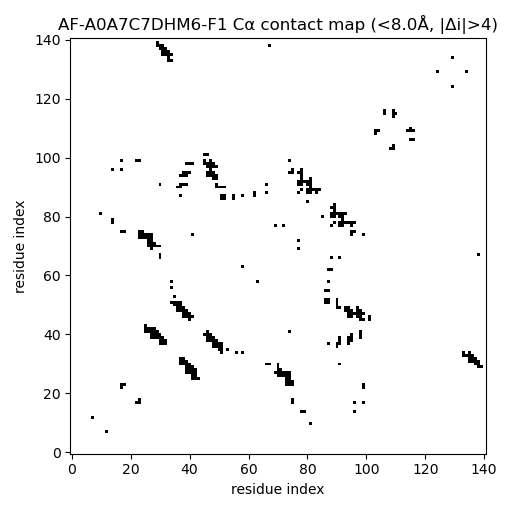 1 101 ? -6.472 -0.787 7.516 1.00 91.44 101 SER A C 1
ATOM 740 O O . SER A 1 101 ? -6.950 -1.243 8.554 1.00 91.44 101 SER A O 1
ATOM 742 N N . GLN A 1 102 ? -6.036 0.479 7.437 1.00 89.31 102 GLN A N 1
ATOM 743 C CA . GLN A 1 102 ? -5.891 1.335 8.623 1.00 89.31 102 GLN A CA 1
ATOM 744 C C . GLN A 1 102 ? -7.142 1.422 9.522 1.00 89.31 102 GLN A C 1
ATOM 746 O O . GLN A 1 102 ? -6.985 1.295 10.741 1.00 89.31 102 GLN A O 1
ATOM 751 N N . PRO A 1 103 ? -8.381 1.565 9.002 1.00 87.12 103 PRO A N 1
ATOM 752 C CA . PRO A 1 103 ? -9.575 1.609 9.849 1.00 87.12 103 PRO A CA 1
ATOM 753 C C . PRO A 1 103 ? -9.798 0.330 10.660 1.00 87.12 103 PRO A C 1
ATOM 755 O O . PRO A 1 103 ? -10.484 0.364 11.676 1.00 87.12 103 PRO A O 1
ATOM 758 N N . TYR A 1 104 ? -9.202 -0.787 10.244 1.00 85.25 104 TYR A N 1
ATOM 759 C CA . TYR A 1 104 ? -9.322 -2.109 10.857 1.00 85.25 104 TYR A CA 1
ATOM 760 C C . TYR A 1 104 ? -8.145 -2.439 11.789 1.00 85.25 104 TYR A C 1
ATOM 762 O O . TYR A 1 104 ? -8.090 -3.520 12.367 1.00 85.25 104 TYR A O 1
ATOM 770 N N . LEU A 1 105 ? -7.205 -1.508 11.975 1.00 82.12 105 LEU A N 1
ATOM 771 C CA . LEU A 1 105 ? -6.060 -1.654 12.882 1.00 82.12 105 LEU A CA 1
ATOM 772 C C . LEU A 1 105 ? -6.219 -0.845 14.178 1.00 82.12 105 LEU A C 1
ATOM 774 O O . LEU A 1 105 ? -5.246 -0.601 14.890 1.00 82.12 105 LEU A O 1
ATOM 778 N N . ASN A 1 106 ? -7.446 -0.432 14.505 1.00 83.44 106 ASN A N 1
ATOM 779 C CA . ASN A 1 106 ? -7.743 0.246 15.763 1.00 83.44 106 ASN A CA 1
ATOM 780 C C . ASN A 1 106 ? -8.067 -0.752 16.889 1.00 83.44 106 ASN A C 1
ATOM 782 O O . ASN A 1 106 ? -8.510 -1.876 16.649 1.00 83.44 106 ASN A O 1
ATOM 786 N N . GLU A 1 107 ? -7.872 -0.321 18.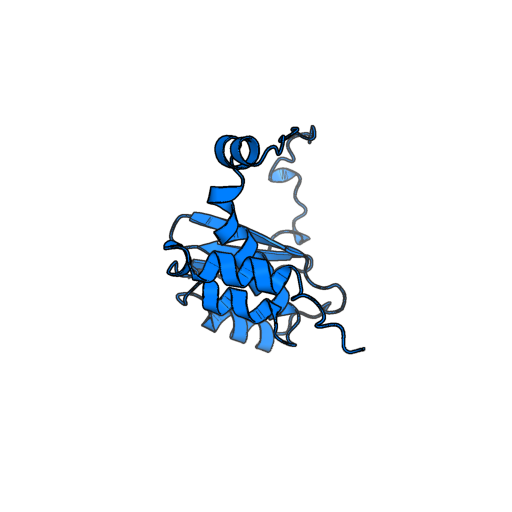135 1.00 82.56 107 GLU A N 1
ATOM 787 C CA . GLU A 1 107 ? -8.054 -1.167 19.318 1.00 82.56 107 GLU A CA 1
ATOM 788 C C . GLU A 1 107 ? -9.469 -1.754 19.424 1.00 82.56 107 GLU A C 1
ATOM 790 O O . GLU A 1 107 ? -9.609 -2.932 19.741 1.00 82.56 107 GLU A O 1
ATOM 795 N N . ALA A 1 108 ? -10.511 -0.982 19.100 1.00 84.44 108 ALA A N 1
ATOM 796 C CA . ALA A 1 108 ? -11.894 -1.448 19.182 1.00 84.44 108 ALA A CA 1
ATOM 797 C C . ALA A 1 108 ? -12.186 -2.570 18.173 1.00 84.44 108 ALA A C 1
ATOM 799 O O . ALA A 1 108 ? -12.831 -3.562 18.518 1.00 84.44 108 ALA A O 1
ATOM 800 N N . PHE A 1 109 ? -11.688 -2.440 16.940 1.00 84.19 109 PHE A N 1
ATOM 801 C CA . PHE A 1 109 ? -11.821 -3.480 15.923 1.00 84.19 109 PHE A CA 1
ATOM 802 C C . PHE A 1 109 ? -11.030 -4.735 16.300 1.00 84.19 109 PHE A C 1
ATOM 804 O O . PHE A 1 109 ? -11.540 -5.847 16.205 1.00 84.19 109 PHE A O 1
ATOM 811 N N . LEU A 1 110 ? -9.792 -4.579 16.764 1.00 84.81 110 LEU A N 1
ATOM 812 C CA . LEU A 1 110 ? -8.949 -5.717 17.128 1.00 84.81 110 LEU A CA 1
ATOM 813 C C . LEU A 1 110 ? -9.508 -6.460 18.351 1.00 84.81 110 LEU A C 1
ATOM 815 O O . LEU A 1 110 ? -9.603 -7.689 18.332 1.00 84.81 110 LEU A O 1
ATOM 819 N N . ALA A 1 111 ? -9.981 -5.729 19.362 1.00 85.31 111 ALA A N 1
ATOM 820 C CA . ALA A 1 111 ? -10.598 -6.305 20.553 1.00 85.31 111 ALA A CA 1
ATOM 821 C C . ALA A 1 111 ? -11.875 -7.096 20.229 1.00 85.31 111 ALA A C 1
ATOM 823 O O . ALA A 1 111 ? -12.075 -8.176 20.787 1.00 85.31 111 ALA A O 1
ATOM 824 N N . SER A 1 112 ? -12.712 -6.617 19.299 1.00 88.19 112 SER A N 1
ATOM 825 C CA . SER A 1 112 ? -13.925 -7.343 18.885 1.00 88.19 112 SER A CA 1
ATOM 826 C C . SER A 1 112 ? -13.625 -8.670 18.177 1.00 88.19 112 SER A C 1
ATOM 828 O O . SER A 1 112 ? -14.479 -9.556 18.155 1.00 88.19 112 SER A O 1
ATOM 830 N N . HIS A 1 113 ? -12.396 -8.846 17.683 1.00 82.81 113 HIS A N 1
ATOM 831 C CA . HIS A 1 113 ? -11.894 -10.081 17.075 1.00 82.81 113 HIS A CA 1
ATOM 832 C C . HIS A 1 113 ? -10.985 -10.890 18.019 1.00 82.81 113 HIS A C 1
ATOM 834 O O . HIS A 1 113 ? -10.311 -11.823 17.585 1.00 82.81 113 HIS A O 1
ATOM 840 N N . GLY A 1 114 ? -10.951 -10.552 19.314 1.00 84.00 114 GLY A N 1
ATOM 841 C CA . GLY A 1 114 ? -10.138 -11.253 20.313 1.00 84.00 114 GLY A CA 1
ATOM 842 C C . GLY A 1 114 ? -8.630 -11.022 20.171 1.00 84.00 114 GLY A C 1
ATOM 843 O O . GLY A 1 114 ? -7.838 -11.789 20.719 1.00 84.00 114 GLY A O 1
ATOM 844 N N . LEU A 1 115 ? -8.220 -9.984 19.437 1.00 81.94 115 LEU A N 1
ATOM 845 C CA . LEU A 1 115 ? -6.826 -9.594 19.263 1.00 81.94 115 LEU A CA 1
ATOM 846 C C . LEU A 1 115 ? -6.460 -8.496 20.265 1.00 81.94 115 LEU A C 1
ATOM 848 O O . LEU A 1 115 ? -7.221 -7.562 20.503 1.00 81.94 115 LEU A O 1
ATOM 852 N N . THR A 1 116 ? -5.261 -8.589 20.840 1.00 76.94 116 THR A N 1
ATOM 853 C CA . THR A 1 116 ? -4.742 -7.588 21.782 1.00 76.94 116 THR A CA 1
ATOM 854 C C . THR A 1 116 ? -3.574 -6.831 21.171 1.00 76.94 116 THR A C 1
ATOM 856 O O . THR A 1 116 ? -2.580 -7.452 20.785 1.00 76.94 116 THR A O 1
ATOM 859 N N . VAL A 1 117 ? -3.645 -5.501 21.156 1.00 69.06 117 VAL A N 1
ATOM 860 C CA . VAL A 1 117 ? -2.504 -4.651 20.799 1.00 69.06 117 VAL A CA 1
ATOM 861 C C . VAL A 1 117 ? -1.620 -4.485 22.026 1.00 69.06 117 VAL A C 1
ATOM 863 O O . VAL A 1 117 ? -2.071 -4.044 23.080 1.00 69.06 117 VAL A O 1
ATOM 866 N N . LYS A 1 118 ? -0.340 -4.827 21.896 1.00 72.19 118 LYS A N 1
ATOM 867 C CA . LYS A 1 118 ? 0.678 -4.464 22.882 1.00 72.19 118 LYS A CA 1
ATOM 868 C C . LYS A 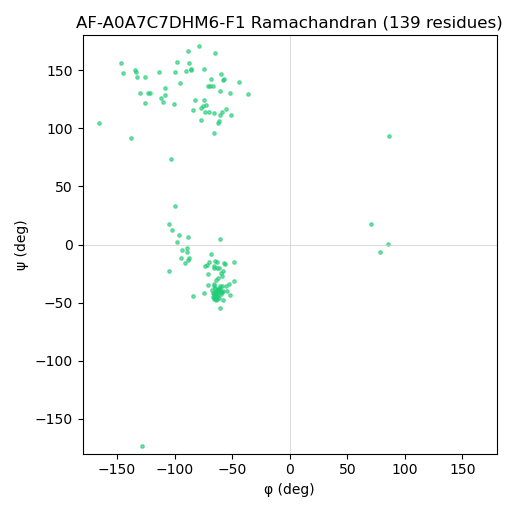1 118 ? 1.573 -3.423 22.244 1.00 72.19 118 LYS A C 1
ATOM 870 O O . LYS A 1 118 ? 2.163 -3.689 21.200 1.00 72.19 118 LYS A O 1
ATOM 875 N N . ALA A 1 119 ? 1.680 -2.254 22.868 1.00 60.88 119 ALA A N 1
ATOM 876 C CA . ALA A 1 119 ? 2.686 -1.283 22.474 1.00 60.88 119 ALA A CA 1
ATOM 877 C C . ALA A 1 119 ? 4.064 -1.932 22.651 1.00 60.88 119 ALA A C 1
ATOM 879 O O . ALA A 1 119 ? 4.487 -2.227 23.770 1.00 60.88 119 ALA A O 1
ATOM 880 N N . ALA A 1 120 ? 4.754 -2.194 21.547 1.00 56.94 120 ALA A N 1
ATOM 881 C CA . ALA A 1 120 ? 6.178 -2.448 21.609 1.00 56.94 120 ALA A CA 1
ATOM 882 C C . ALA A 1 120 ? 6.837 -1.094 21.899 1.00 56.94 120 ALA A C 1
ATOM 884 O O . ALA A 1 120 ? 6.604 -0.113 21.196 1.00 56.94 120 ALA A O 1
ATOM 885 N N . GLY A 1 121 ? 7.556 -1.004 23.017 1.00 44.84 121 GLY A N 1
ATOM 886 C CA . GLY A 1 121 ? 8.221 0.227 23.424 1.00 44.84 121 GLY A CA 1
ATOM 887 C C . GLY A 1 121 ? 9.318 0.573 22.426 1.00 44.84 121 GLY A C 1
ATOM 888 O O . GLY A 1 121 ? 10.422 0.049 22.523 1.00 44.84 121 GLY A O 1
ATOM 889 N N . PHE A 1 122 ? 9.017 1.439 21.466 1.00 51.78 122 PHE A N 1
ATOM 890 C CA . PHE A 1 122 ? 10.015 2.032 20.589 1.00 51.78 122 PHE A CA 1
ATOM 891 C C . PHE A 1 122 ? 10.299 3.435 21.114 1.00 51.78 122 PHE A C 1
ATOM 893 O O . PHE A 1 122 ? 9.387 4.255 21.242 1.00 51.78 122 PHE A O 1
ATOM 900 N N . ALA A 1 123 ? 11.558 3.709 21.460 1.00 52.91 123 ALA A N 1
ATOM 901 C CA . ALA A 1 123 ? 12.005 5.080 21.652 1.00 52.91 123 ALA A CA 1
ATOM 902 C C . ALA A 1 123 ? 11.615 5.878 20.397 1.00 52.91 123 ALA A C 1
ATOM 904 O O . ALA A 1 123 ? 11.835 5.407 19.281 1.00 52.91 123 ALA A O 1
ATOM 905 N N . ARG A 1 124 ? 10.969 7.037 20.576 1.00 48.38 124 ARG A N 1
ATOM 906 C CA . ARG A 1 124 ? 10.610 7.944 19.477 1.00 48.38 124 ARG A CA 1
ATOM 907 C C . ARG A 1 124 ? 11.861 8.210 18.639 1.00 48.38 124 ARG A C 1
ATOM 909 O O . ARG A 1 124 ? 12.769 8.871 19.124 1.00 48.38 124 ARG A O 1
ATOM 916 N N . ILE A 1 125 ? 11.892 7.705 17.410 1.00 53.12 125 ILE A N 1
ATOM 917 C CA . ILE A 1 125 ? 12.868 8.133 16.409 1.00 53.12 125 ILE A CA 1
ATOM 918 C C . ILE A 1 125 ? 12.411 9.527 15.982 1.00 53.12 125 ILE A C 1
ATOM 920 O O . ILE A 1 125 ? 11.298 9.677 15.468 1.00 53.12 125 ILE A O 1
ATOM 924 N N . LEU A 1 126 ? 13.200 10.556 16.285 1.00 50.75 126 LEU A N 1
ATOM 925 C CA . LEU A 1 126 ? 12.896 11.914 15.851 1.00 50.75 126 LEU A CA 1
ATOM 926 C C . LEU A 1 126 ? 13.210 12.022 14.353 1.00 50.75 126 LEU A C 1
ATOM 928 O O . LEU A 1 126 ? 14.071 11.317 13.835 1.00 50.75 126 LEU A O 1
ATOM 932 N N . ALA A 1 127 ? 12.509 12.895 13.626 1.00 54.19 127 ALA A N 1
ATOM 933 C CA . ALA A 1 127 ? 12.704 13.059 12.176 1.00 54.19 127 ALA A CA 1
ATOM 934 C C . ALA A 1 127 ? 14.154 13.441 11.796 1.00 54.19 127 ALA A C 1
ATOM 936 O O . ALA A 1 127 ? 14.600 13.201 10.676 1.00 54.19 127 ALA A O 1
ATOM 937 N N . GLU A 1 128 ? 14.883 14.015 12.747 1.00 54.59 128 GLU A N 1
ATOM 938 C CA . GLU A 1 128 ? 16.298 14.383 12.685 1.00 54.59 128 GLU A CA 1
ATOM 939 C C . GLU A 1 128 ? 17.257 13.179 12.764 1.00 54.59 128 GLU A C 1
ATOM 941 O O . GLU A 1 128 ? 18.386 13.279 12.287 1.00 54.59 128 GLU A O 1
ATOM 946 N N . ASP A 1 129 ? 16.786 12.022 13.238 1.00 54.88 129 ASP A N 1
ATOM 947 C CA . ASP A 1 129 ? 17.550 10.768 13.300 1.00 54.88 129 ASP A CA 1
ATOM 948 C C . ASP A 1 129 ? 17.423 9.922 12.018 1.00 54.88 129 ASP A C 1
ATOM 950 O O . ASP A 1 129 ? 18.031 8.856 11.909 1.00 54.88 129 ASP A O 1
ATOM 954 N N . ILE A 1 130 ? 16.618 10.362 11.042 1.00 55.78 130 ILE A N 1
ATOM 955 C CA . ILE A 1 130 ? 16.435 9.661 9.767 1.00 55.78 130 ILE A CA 1
ATOM 956 C C . ILE A 1 130 ? 17.569 10.072 8.810 1.00 55.78 130 ILE A C 1
ATOM 958 O O . ILE A 1 130 ? 17.630 11.245 8.415 1.00 55.78 130 ILE A O 1
ATOM 962 N N . PRO A 1 131 ? 18.448 9.138 8.390 1.00 54.34 131 PRO A N 1
ATOM 963 C CA . PRO A 1 131 ? 19.577 9.457 7.525 1.00 54.34 131 PRO A CA 1
ATOM 964 C C . PRO A 1 131 ? 19.132 10.120 6.207 1.00 54.34 131 PRO A C 1
ATOM 966 O O . PRO A 1 131 ? 18.094 9.731 5.657 1.00 54.34 131 PRO A O 1
ATOM 969 N N . PRO A 1 132 ? 19.879 11.103 5.665 1.00 55.88 132 PRO A N 1
ATOM 970 C CA . PRO A 1 132 ? 19.516 11.810 4.433 1.00 55.88 132 PRO A CA 1
ATOM 971 C C . PRO A 1 132 ? 19.220 10.888 3.242 1.00 55.88 132 PRO A C 1
ATOM 973 O O . PRO A 1 132 ? 18.330 11.177 2.451 1.00 55.88 132 PRO A O 1
ATOM 976 N N . GLU A 1 133 ? 19.915 9.759 3.145 1.00 51.56 133 GLU A N 1
ATOM 977 C CA . GLU A 1 133 ? 19.745 8.718 2.129 1.00 51.56 133 GLU A CA 1
ATOM 978 C C . GLU A 1 133 ? 18.444 7.909 2.265 1.00 51.56 133 GLU A C 1
ATOM 980 O O . GLU A 1 133 ? 18.046 7.206 1.338 1.00 51.56 133 GLU A O 1
ATOM 985 N N . SER A 1 134 ? 17.771 8.006 3.414 1.00 48.28 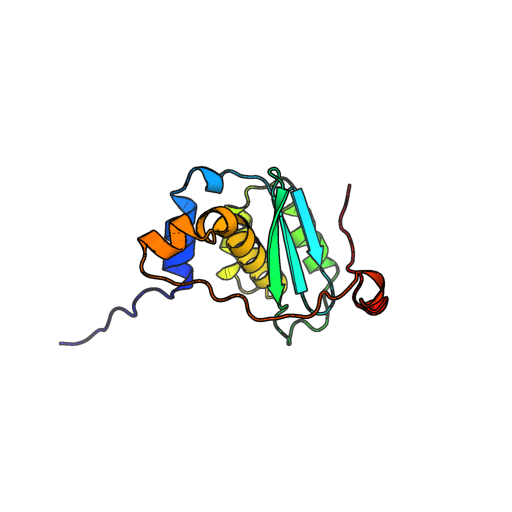134 SER A N 1
ATOM 986 C CA . SER A 1 134 ? 16.465 7.386 3.668 1.00 48.28 134 SER A CA 1
ATOM 987 C C . SER A 1 134 ? 15.296 8.299 3.275 1.00 48.28 134 SER A C 1
ATOM 989 O O . SER A 1 134 ? 14.142 7.862 3.298 1.00 48.28 134 SER A O 1
ATOM 991 N N . ARG A 1 135 ? 15.576 9.554 2.890 1.00 56.88 135 ARG A N 1
ATOM 992 C CA . ARG A 1 135 ? 14.581 10.503 2.373 1.00 56.88 135 ARG A CA 1
ATOM 993 C C . ARG A 1 135 ? 14.148 10.028 0.988 1.00 56.88 135 ARG A C 1
ATOM 995 O O . ARG A 1 135 ? 14.962 9.939 0.073 1.00 56.88 135 ARG A O 1
ATOM 1002 N N . GLY A 1 136 ? 12.885 9.628 0.871 1.00 49.22 136 GLY A N 1
ATOM 1003 C CA . GLY A 1 136 ? 12.351 9.043 -0.354 1.00 49.22 136 GLY A CA 1
ATOM 1004 C C . GLY A 1 136 ? 12.331 10.012 -1.531 1.00 49.22 136 GLY A C 1
ATOM 1005 O O . GLY A 1 136 ? 12.457 11.226 -1.369 1.00 49.22 136 GLY A O 1
ATOM 1006 N N . CYS A 1 137 ? 12.159 9.458 -2.729 1.00 44.22 137 CYS A N 1
ATOM 1007 C CA . CYS A 1 137 ? 11.787 10.253 -3.885 1.00 44.22 137 CYS A CA 1
ATOM 1008 C C . CYS A 1 137 ? 10.290 10.549 -3.744 1.00 44.22 137 CYS A C 1
ATOM 1010 O O . CYS A 1 137 ? 9.464 9.640 -3.849 1.00 44.22 137 CYS A O 1
ATOM 1012 N N . PHE A 1 138 ? 9.964 11.796 -3.410 1.00 40.78 138 PHE A N 1
ATOM 1013 C CA . PHE A 1 138 ? 8.586 12.267 -3.338 1.00 40.78 138 PHE A CA 1
ATOM 1014 C C . PHE A 1 138 ? 8.072 12.446 -4.762 1.00 40.78 138 PHE A C 1
ATOM 1016 O O . PHE A 1 138 ? 8.698 13.141 -5.566 1.00 40.78 138 PHE A O 1
ATOM 1023 N N . ILE A 1 139 ? 6.961 11.791 -5.083 1.00 35.78 139 ILE A N 1
ATOM 1024 C CA . ILE A 1 139 ? 6.247 12.011 -6.339 1.00 35.78 139 ILE A CA 1
ATOM 1025 C C . ILE A 1 139 ? 5.033 12.861 -5.980 1.00 35.78 139 ILE A C 1
ATOM 1027 O O . ILE A 1 139 ? 3.918 12.359 -5.920 1.00 35.78 139 ILE A O 1
ATOM 1031 N N . SER A 1 140 ? 5.266 14.139 -5.695 1.00 32.22 140 SER A N 1
ATOM 1032 C CA . SER A 1 140 ? 4.202 15.111 -5.456 1.00 32.22 140 SER A CA 1
ATOM 1033 C C . SER A 1 140 ? 3.947 15.949 -6.709 1.00 32.22 140 SER A C 1
ATOM 1035 O O . SER A 1 140 ? 4.868 16.208 -7.493 1.00 32.22 140 SER A O 1
ATOM 1037 N N . TRP A 1 141 ? 2.694 16.365 -6.888 1.00 34.41 141 TRP A N 1
ATOM 1038 C CA . TRP A 1 141 ? 2.273 17.353 -7.882 1.00 34.41 141 TRP A CA 1
ATOM 1039 C C . TRP A 1 141 ? 1.772 18.608 -7.177 1.00 34.41 141 TRP A C 1
ATOM 1041 O O . TRP A 1 141 ? 1.002 18.459 -6.203 1.00 34.41 141 TRP A O 1
#

Sequence (141 aa):
MGKGCIKGMILDEVYDFFRTLPDARLSVEEIVVNAGFTGVLLEDGRAGVAMNIRSANTVTEAGLESLRRRVGHNAMELAGEVFGSDRLACSAGVASLSALSQPYLNEAFLASHGLTVKAAGFARILAEDIPPESRGCFISW

Secondary structure (DSSP, 8-state):
---------HHHHHHHHHHTSGGGGPBEEEEEE-SSEEEEEETTS-EEEEE--TT--S--HHHHHHHHTTTTSBHHHHHGGGGSS-HHHHHHHHHHHHHHHGGGSSHHHHHHTT------------GGGS-GGGS-B----

Foldseek 3Di:
DDDDPPPDDVLVVLLVVLCVDPLQAWAWAWWWDAQFKIKTATPVGQIFMFTQDNVPNDPDVVNVVVVLVRGRPGLSVLLVCCPPPDRSSVRSNRGSSRRSCVVCPDQVNCVVVVHDDDPPDDDDPPPVNQDPSNDIDTPHD

Nearest PDB structures (foldseek):
  4ggb-assembly1_A  TM=4.350E-01  e=2.823E+00  Agrobacterium fabrum str. C58
  1yyp-assembly1_A-2  TM=4.325E-01  e=2.504E+00  Human betaherpesvirus 5
  1e5t-assembly1_A  TM=3.065E-01  e=1.019E+00  Sus scrofa
  1h2y-assembly1_A  TM=3.434E-01  e=1.748E+00  Sus scrofa
  9cez-assembly1_P  TM=2.442E-01  e=2.998E+00  Escherichia coli K-12

Radius of gyration: 16.83 Å; Cα contacts (8 Å, |Δi|>4): 207; chains: 1; bounding box: 37×57×40 Å

pLDDT: mean 78.72, std 18.79, range [32.22, 97.38]